Protein AF-A0A1N6II51-F1 (afdb_monomer_lite)

Foldseek 3Di:
DPPVVVLVVLVVVLVVLLVVLVVCVVVVVPVVSVVSVVVSVVSVVVSVVVD

Sequence (51 aa):
MKKITKKNGYQFLSILIFSVAILAVFTGNIIFGYVLIVLGYCFLRKSDLED

Organism: NCBI:txid28230

Secondary structure (DSSP, 8-state):
--SHHHHHHHHHHHHHHHHHHHHHHHTT-HHHHHHHHHHHHHHHHHHHHT-

Radius of gyration: 12.69 Å; chains: 1; bounding box: 25×12×39 Å

Structure (mmCIF, N/CA/C/O backbo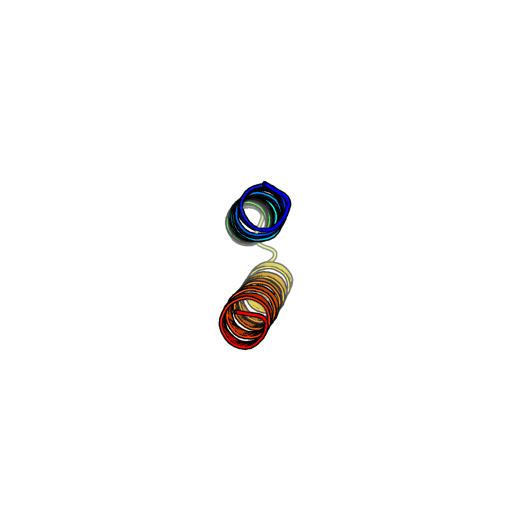ne):
data_AF-A0A1N6II51-F1
#
_entry.id   AF-A0A1N6II51-F1
#
loop_
_atom_site.group_PDB
_atom_site.id
_atom_site.type_symbol
_atom_site.label_atom_id
_atom_site.label_alt_id
_atom_site.label_comp_id
_atom_site.label_asym_id
_atom_site.label_entity_id
_atom_site.label_seq_id
_atom_site.pdbx_PDB_ins_code
_atom_site.Cartn_x
_atom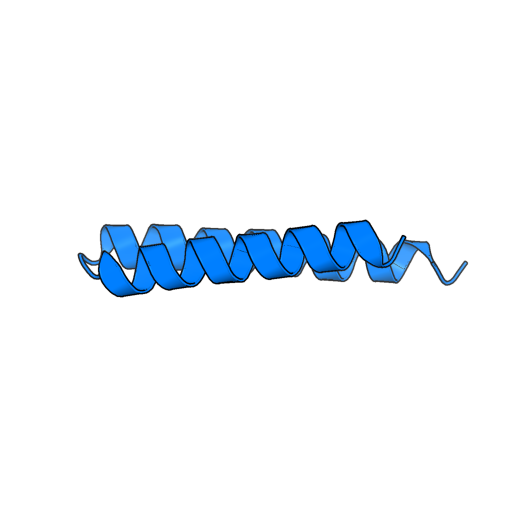_site.Cartn_y
_atom_site.Cartn_z
_atom_site.occupancy
_atom_site.B_iso_or_equiv
_atom_site.auth_seq_id
_atom_site.auth_comp_id
_atom_site.auth_asym_id
_atom_site.auth_atom_id
_atom_site.pdbx_PDB_model_num
ATOM 1 N N . MET A 1 1 ? 15.136 5.562 -27.853 1.00 43.91 1 MET A N 1
ATOM 2 C CA . MET A 1 1 ? 15.254 5.407 -26.382 1.00 43.91 1 MET A CA 1
ATOM 3 C C . MET A 1 1 ? 14.073 6.051 -25.626 1.00 43.91 1 MET A C 1
ATOM 5 O O . MET A 1 1 ? 14.292 6.898 -24.777 1.00 43.91 1 MET A O 1
ATOM 9 N N . LYS A 1 2 ? 12.807 5.687 -25.908 1.00 41.06 2 LYS A N 1
ATOM 10 C CA . LYS A 1 2 ? 11.623 6.261 -25.209 1.00 41.06 2 LYS A CA 1
ATOM 11 C C . LYS A 1 2 ? 10.826 5.260 -24.353 1.00 41.06 2 LYS A C 1
ATOM 13 O O . LYS A 1 2 ? 10.013 5.687 -23.544 1.00 41.06 2 LYS A O 1
ATOM 18 N N . LYS A 1 3 ? 11.061 3.946 -24.490 1.00 41.56 3 LYS A N 1
ATOM 19 C CA . LYS A 1 3 ? 10.326 2.911 -23.731 1.00 41.56 3 LYS A CA 1
ATOM 20 C C . LYS A 1 3 ? 10.840 2.696 -22.295 1.00 41.56 3 LYS A C 1
ATOM 22 O O . LYS A 1 3 ? 10.044 2.383 -21.422 1.00 41.56 3 LYS A O 1
ATOM 27 N N . ILE A 1 4 ? 12.127 2.932 -22.021 1.00 50.09 4 ILE A N 1
ATOM 28 C CA . ILE A 1 4 ? 12.740 2.623 -20.710 1.00 50.09 4 ILE A CA 1
ATOM 29 C C . ILE A 1 4 ? 12.263 3.585 -19.600 1.00 50.09 4 ILE A C 1
ATOM 31 O O . ILE A 1 4 ? 12.092 3.174 -18.458 1.00 50.09 4 ILE A O 1
ATOM 35 N N . THR A 1 5 ? 11.937 4.840 -19.928 1.00 51.50 5 THR A N 1
ATOM 36 C CA . THR A 1 5 ? 11.458 5.825 -18.938 1.00 51.50 5 THR A CA 1
ATOM 37 C C . THR A 1 5 ? 10.048 5.528 -18.412 1.00 51.50 5 THR A C 1
ATOM 39 O O . THR A 1 5 ? 9.758 5.841 -17.261 1.00 51.50 5 THR A O 1
ATOM 42 N N . LYS A 1 6 ? 9.171 4.898 -19.210 1.00 52.28 6 LYS A N 1
ATOM 43 C CA . LYS A 1 6 ? 7.801 4.570 -18.770 1.00 52.28 6 LYS A CA 1
ATOM 44 C C . LYS A 1 6 ? 7.762 3.424 -17.754 1.00 52.28 6 LYS A C 1
ATOM 46 O O . LYS A 1 6 ? 6.994 3.513 -16.802 1.00 52.28 6 LYS A O 1
ATOM 51 N N . LYS A 1 7 ? 8.625 2.410 -17.904 1.00 54.88 7 LYS A N 1
ATOM 52 C CA . LYS A 1 7 ? 8.737 1.290 -16.949 1.00 54.88 7 LYS A CA 1
ATOM 53 C C . LYS A 1 7 ? 9.079 1.760 -15.536 1.00 54.88 7 LYS A C 1
ATOM 55 O O . LYS A 1 7 ? 8.420 1.361 -14.582 1.00 54.88 7 LYS A O 1
ATOM 60 N N . ASN A 1 8 ? 10.035 2.683 -15.412 1.00 60.19 8 ASN A N 1
ATOM 61 C CA . ASN A 1 8 ? 10.452 3.194 -14.105 1.00 60.19 8 ASN A CA 1
ATOM 62 C C . ASN A 1 8 ? 9.353 3.986 -13.388 1.00 60.19 8 ASN A C 1
ATOM 64 O O . ASN A 1 8 ? 9.263 3.905 -12.168 1.00 60.19 8 ASN A O 1
ATOM 68 N N . GLY A 1 9 ? 8.511 4.730 -14.114 1.00 67.62 9 GLY A N 1
ATOM 69 C CA . GLY A 1 9 ? 7.478 5.571 -13.502 1.00 67.62 9 GLY A CA 1
ATOM 70 C C . GLY A 1 9 ? 6.415 4.765 -12.758 1.00 67.62 9 GLY A C 1
ATOM 71 O O . GLY A 1 9 ? 6.098 5.069 -11.610 1.00 67.62 9 GLY A O 1
ATOM 72 N N . TYR A 1 10 ? 5.908 3.701 -13.380 1.00 70.50 10 TYR A N 1
ATOM 73 C CA . TYR A 1 10 ? 4.906 2.843 -12.751 1.00 70.50 10 TYR A CA 1
ATOM 74 C C . TYR A 1 10 ? 5.472 2.016 -11.596 1.00 70.50 10 TYR A C 1
ATOM 76 O O . TYR A 1 10 ? 4.813 1.868 -10.570 1.00 70.50 10 TYR A O 1
ATOM 84 N N . GLN A 1 11 ? 6.711 1.536 -11.720 1.00 70.69 11 GLN A N 1
ATOM 85 C CA . GLN A 1 11 ? 7.385 0.817 -10.638 1.00 70.69 11 GLN A CA 1
ATOM 86 C C . GLN A 1 11 ? 7.566 1.715 -9.406 1.00 70.69 11 GLN A C 1
ATOM 88 O O . GLN A 1 11 ? 7.275 1.301 -8.284 1.00 70.69 11 GLN A O 1
ATOM 93 N N . PHE A 1 12 ? 7.973 2.971 -9.620 1.00 78.31 12 PHE A N 1
ATOM 94 C CA . PHE A 1 12 ? 8.093 3.966 -8.554 1.00 78.31 12 PHE A CA 1
ATOM 95 C C . PHE A 1 12 ? 6.734 4.276 -7.915 1.00 78.31 12 PHE A C 1
ATOM 97 O O . PHE A 1 12 ? 6.625 4.357 -6.692 1.00 78.31 12 PHE A O 1
ATOM 104 N N . LEU A 1 13 ? 5.684 4.390 -8.735 1.00 78.75 13 LEU A N 1
ATOM 105 C CA . LEU A 1 13 ? 4.321 4.637 -8.272 1.00 78.75 13 LEU A CA 1
ATOM 106 C C . LEU A 1 13 ? 3.786 3.472 -7.424 1.00 78.75 13 LEU A C 1
ATOM 108 O O . LEU A 1 13 ? 3.206 3.710 -6.367 1.00 78.75 13 LEU A O 1
ATOM 112 N N . SER A 1 14 ? 4.034 2.220 -7.825 1.00 77.62 14 SER A N 1
ATOM 113 C CA . SER A 1 14 ? 3.669 1.039 -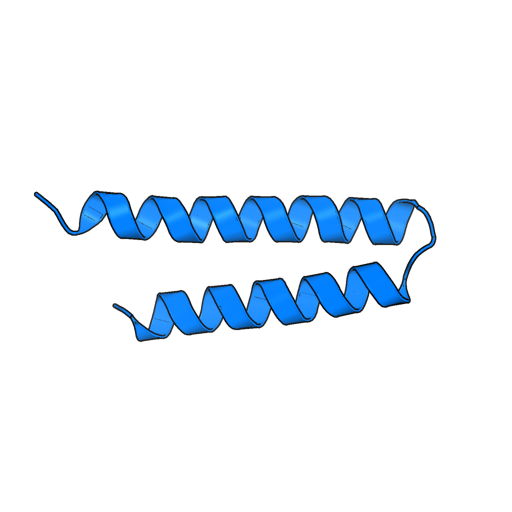7.031 1.00 77.62 14 SER A CA 1
ATOM 114 C C . SER A 1 14 ? 4.373 1.014 -5.676 1.00 77.62 14 SER A C 1
ATOM 116 O O . SER A 1 14 ? 3.713 0.775 -4.667 1.00 77.62 14 SER A O 1
ATOM 118 N N . ILE A 1 15 ? 5.677 1.305 -5.618 1.00 82.88 15 ILE A N 1
ATOM 119 C CA . ILE A 1 15 ? 6.424 1.374 -4.349 1.00 82.88 15 ILE A CA 1
ATOM 120 C C . ILE A 1 15 ? 5.832 2.451 -3.430 1.00 82.88 15 ILE A C 1
ATOM 122 O O . ILE A 1 15 ? 5.667 2.228 -2.230 1.00 82.88 15 ILE A O 1
ATOM 126 N N . LEU A 1 16 ? 5.461 3.602 -3.995 1.00 85.44 16 LEU A N 1
ATOM 127 C CA . LEU A 1 16 ? 4.871 4.711 -3.249 1.00 85.44 16 LEU A CA 1
ATOM 128 C C . LEU A 1 16 ? 3.496 4.329 -2.673 1.00 85.44 16 LEU A C 1
ATOM 130 O O . LEU A 1 16 ? 3.253 4.549 -1.488 1.00 85.44 16 LEU A O 1
ATOM 134 N N . ILE A 1 17 ? 2.635 3.674 -3.461 1.00 85.44 17 ILE A N 1
ATOM 135 C CA . ILE A 1 17 ? 1.324 3.186 -2.999 1.00 85.44 17 ILE A CA 1
ATOM 136 C C . ILE A 1 17 ? 1.480 2.142 -1.886 1.00 85.44 17 ILE A C 1
ATOM 138 O O . ILE A 1 17 ? 0.787 2.226 -0.873 1.00 85.44 17 ILE A O 1
ATOM 142 N N . PHE A 1 18 ? 2.411 1.195 -2.031 1.00 83.56 18 PHE A N 1
ATOM 143 C CA . PHE A 1 18 ? 2.677 0.194 -0.995 1.00 83.56 18 PHE A CA 1
ATOM 144 C C . PHE A 1 18 ? 3.194 0.823 0.303 1.00 83.56 18 PHE A C 1
ATOM 146 O O . PHE A 1 18 ? 2.770 0.421 1.385 1.00 83.56 18 PHE A O 1
ATOM 153 N N . SER A 1 19 ? 4.050 1.842 0.213 1.00 86.38 19 SER A N 1
ATOM 154 C CA . SER A 1 19 ? 4.549 2.568 1.386 1.00 86.38 19 SER A CA 1
ATOM 155 C C . SER A 1 19 ? 3.413 3.249 2.163 1.00 86.38 19 SER A C 1
ATOM 157 O O . SER A 1 19 ? 3.300 3.088 3.380 1.00 86.38 19 SER A O 1
ATOM 159 N N . VAL A 1 20 ? 2.499 3.931 1.461 1.00 86.81 20 VAL A N 1
ATOM 160 C CA . VAL A 1 20 ? 1.330 4.571 2.090 1.00 86.81 20 VAL A CA 1
ATOM 161 C C . VAL A 1 20 ? 0.355 3.529 2.645 1.00 86.81 20 VAL A C 1
ATOM 163 O O . VAL A 1 20 ? -0.217 3.741 3.713 1.00 86.81 20 VAL A O 1
ATOM 166 N N . ALA A 1 21 ? 0.196 2.381 1.980 1.00 84.69 21 ALA A N 1
ATOM 167 C CA . ALA A 1 21 ? -0.638 1.287 2.473 1.00 84.69 21 ALA A CA 1
ATOM 168 C C . ALA A 1 21 ? -0.138 0.757 3.826 1.00 84.69 21 ALA A C 1
ATOM 170 O O . ALA A 1 21 ? -0.925 0.616 4.762 1.00 84.69 21 ALA A O 1
ATOM 171 N N . ILE A 1 22 ? 1.174 0.522 3.950 1.00 85.69 22 ILE A N 1
ATOM 172 C CA . ILE A 1 22 ? 1.805 0.067 5.198 1.00 85.69 22 ILE A CA 1
ATOM 173 C C . ILE A 1 22 ? 1.618 1.115 6.296 1.00 85.69 22 ILE A C 1
ATOM 175 O O . ILE A 1 22 ? 1.216 0.769 7.406 1.00 85.69 22 ILE A O 1
ATOM 179 N N . LEU A 1 23 ? 1.831 2.397 5.981 1.00 88.50 23 LEU A N 1
ATOM 180 C CA . LEU A 1 23 ? 1.641 3.494 6.930 1.00 88.50 23 LEU A CA 1
ATOM 181 C C . LEU A 1 23 ? 0.179 3.596 7.404 1.00 88.50 23 LEU A C 1
ATOM 183 O O . LEU A 1 23 ? -0.074 3.812 8.589 1.00 88.50 23 LEU A O 1
ATOM 187 N N . ALA A 1 24 ? -0.788 3.383 6.508 1.00 87.00 24 ALA A N 1
ATOM 188 C CA . ALA A 1 24 ? -2.213 3.396 6.832 1.00 87.00 24 ALA A CA 1
ATOM 189 C C . ALA A 1 24 ? -2.611 2.240 7.764 1.00 87.00 24 ALA A C 1
ATOM 191 O O . ALA A 1 24 ? -3.347 2.462 8.727 1.00 87.00 24 ALA A O 1
ATOM 192 N N . VAL A 1 25 ? -2.077 1.034 7.531 1.00 84.69 25 VAL A N 1
ATOM 193 C CA . VAL A 1 25 ? -2.246 -0.112 8.440 1.00 84.69 25 VAL A CA 1
ATOM 194 C C . VAL A 1 25 ? -1.620 0.187 9.803 1.00 84.69 25 VAL A C 1
ATOM 196 O O . VAL A 1 25 ? -2.256 -0.054 10.827 1.00 84.69 25 VAL A O 1
ATOM 199 N N . PHE A 1 26 ? -0.421 0.778 9.827 1.00 85.94 26 PHE A N 1
ATOM 200 C CA . PHE A 1 26 ? 0.275 1.147 11.064 1.00 85.94 26 PHE A CA 1
ATOM 201 C C . PHE A 1 26 ? -0.475 2.212 11.875 1.00 85.94 26 PHE A C 1
ATOM 203 O O . PHE A 1 26 ? -0.468 2.191 13.101 1.00 85.94 26 PHE A O 1
ATOM 210 N N . THR A 1 27 ? -1.175 3.114 11.186 1.00 87.38 27 THR A N 1
ATOM 211 C CA . THR A 1 27 ? -2.025 4.151 11.794 1.00 87.38 27 THR A CA 1
ATOM 212 C C . THR A 1 27 ? -3.362 3.585 12.308 1.00 87.38 27 THR A C 1
ATOM 214 O O . THR A 1 27 ? -4.189 4.322 12.834 1.00 87.38 27 THR A O 1
ATOM 217 N N . GLY A 1 28 ? -3.613 2.278 12.157 1.00 86.31 28 GLY A N 1
ATOM 218 C CA . GLY A 1 28 ? -4.859 1.627 12.573 1.00 86.31 28 GLY A CA 1
ATOM 219 C C . GLY A 1 28 ? -6.012 1.784 11.575 1.00 86.31 28 GLY A C 1
ATOM 220 O O . GLY A 1 28 ? -7.104 1.267 11.803 1.00 86.31 28 GLY A O 1
ATOM 221 N N . ASN A 1 29 ? -5.781 2.430 10.429 1.00 85.06 29 ASN A N 1
ATOM 222 C CA . ASN A 1 29 ? -6.755 2.549 9.345 1.00 85.06 29 ASN A CA 1
ATOM 223 C C . ASN A 1 29 ? -6.669 1.333 8.411 1.00 85.06 29 ASN A C 1
ATOM 225 O O . ASN A 1 29 ? -6.298 1.437 7.241 1.00 85.06 29 ASN A O 1
ATOM 229 N N . ILE A 1 30 ? -7.031 0.160 8.938 1.00 83.31 30 ILE A N 1
ATOM 230 C CA . ILE A 1 30 ? -6.904 -1.127 8.233 1.00 83.31 30 ILE A CA 1
ATOM 231 C C . ILE A 1 30 ? -7.746 -1.159 6.948 1.00 83.31 30 ILE A C 1
ATOM 233 O O . ILE A 1 30 ? -7.280 -1.662 5.928 1.00 83.31 30 ILE A O 1
ATOM 237 N N . ILE A 1 31 ? -8.943 -0.560 6.962 1.00 87.12 31 ILE A N 1
ATOM 238 C CA . ILE A 1 31 ? -9.811 -0.445 5.776 1.00 87.12 31 ILE A CA 1
ATOM 239 C C . ILE A 1 31 ? -9.099 0.343 4.671 1.00 87.12 31 ILE A C 1
ATOM 241 O O . ILE A 1 31 ? -9.042 -0.101 3.526 1.00 87.12 31 ILE A O 1
ATOM 245 N N . PHE A 1 32 ? -8.509 1.488 5.020 1.00 83.31 32 PHE A N 1
ATOM 246 C CA . PHE A 1 32 ? -7.798 2.332 4.063 1.00 83.31 32 PHE A CA 1
ATOM 247 C C . PHE A 1 32 ? -6.542 1.632 3.529 1.00 83.31 32 PHE A C 1
ATOM 249 O O . PHE A 1 32 ? -6.299 1.636 2.325 1.00 83.31 32 PHE A O 1
ATOM 256 N N . GLY A 1 33 ? -5.795 0.948 4.402 1.00 85.44 33 GLY A N 1
ATOM 257 C CA . GLY A 1 33 ? -4.651 0.124 4.014 1.00 85.44 33 GLY A CA 1
ATOM 258 C C . GLY A 1 33 ? -5.017 -0.963 3.001 1.00 85.44 33 GLY A C 1
ATOM 259 O O . GLY A 1 33 ? -4.359 -1.087 1.971 1.00 85.44 33 GLY A O 1
ATOM 260 N N . TYR A 1 34 ? -6.109 -1.698 3.232 1.00 84.25 34 TYR A N 1
ATOM 261 C CA . TYR A 1 34 ? -6.591 -2.723 2.300 1.00 84.25 34 TYR A CA 1
ATOM 262 C C . TYR A 1 34 ? -7.023 -2.143 0.950 1.00 84.25 34 TYR A C 1
ATOM 264 O O . TYR A 1 34 ? -6.670 -2.697 -0.093 1.00 84.25 34 TYR A O 1
ATOM 272 N N . VAL A 1 35 ? -7.740 -1.014 0.948 1.00 86.75 35 VAL A N 1
ATOM 273 C CA . VAL A 1 35 ? -8.123 -0.320 -0.292 1.00 86.75 35 VAL A CA 1
ATOM 274 C C . VAL A 1 35 ? -6.879 0.069 -1.088 1.00 86.75 35 VAL A C 1
ATOM 276 O O . VAL A 1 35 ? -6.835 -0.172 -2.293 1.00 86.75 35 VAL A O 1
ATOM 279 N N . LEU A 1 36 ? -5.843 0.593 -0.427 1.00 85.88 36 LEU A N 1
ATOM 280 C CA . LEU A 1 36 ? -4.583 0.953 -1.078 1.00 85.88 36 LEU A CA 1
ATOM 281 C C . LEU A 1 36 ? -3.821 -0.256 -1.631 1.00 85.88 36 LEU A C 1
ATOM 283 O O . LEU A 1 36 ? -3.252 -0.147 -2.715 1.00 85.88 36 LEU A O 1
ATOM 287 N N . ILE A 1 37 ? -3.833 -1.406 -0.947 1.00 85.31 37 ILE A N 1
ATOM 288 C CA . ILE A 1 37 ? -3.223 -2.646 -1.461 1.00 85.31 37 ILE A CA 1
ATOM 289 C C .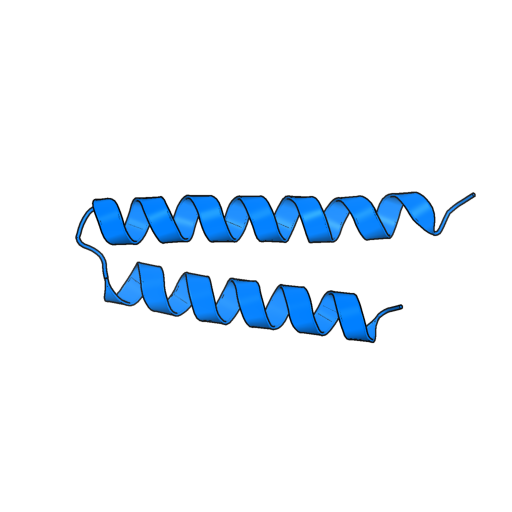 ILE A 1 37 ? -3.908 -3.078 -2.763 1.00 85.31 37 ILE A C 1
ATOM 291 O O . ILE A 1 37 ? -3.230 -3.368 -3.750 1.00 85.31 37 ILE A O 1
ATOM 295 N N . VAL A 1 38 ? -5.2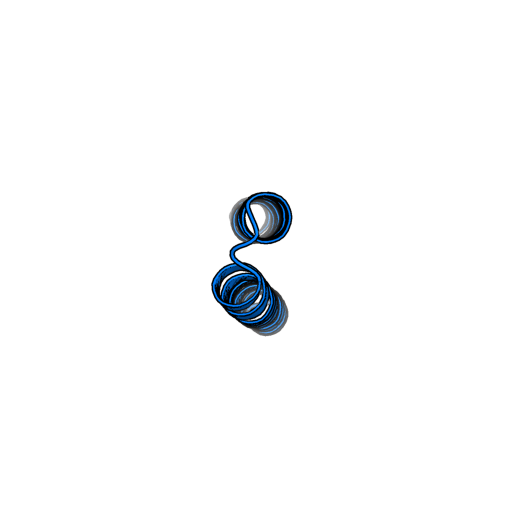45 -3.072 -2.799 1.00 85.75 38 VAL A N 1
ATOM 296 C CA . VAL A 1 38 ? -6.013 -3.416 -4.008 1.00 85.75 38 VAL A CA 1
ATOM 297 C C . VAL A 1 38 ? -5.729 -2.423 -5.138 1.00 85.75 38 VAL A C 1
ATOM 299 O O . VAL A 1 38 ? -5.528 -2.825 -6.284 1.00 85.75 38 VAL A O 1
ATOM 302 N N . LEU A 1 39 ? -5.650 -1.129 -4.819 1.00 83.50 39 LEU A N 1
ATOM 303 C CA . LEU A 1 39 ? -5.329 -0.071 -5.779 1.00 83.50 39 LEU A CA 1
ATOM 304 C C . LEU A 1 39 ? -3.915 -0.241 -6.355 1.00 83.50 39 LEU A C 1
ATOM 306 O O . LEU A 1 39 ? -3.736 -0.180 -7.572 1.00 83.50 39 LEU A O 1
ATOM 310 N N . GLY A 1 40 ? -2.931 -0.532 -5.501 1.00 83.06 40 GLY A N 1
ATOM 311 C CA . GLY A 1 40 ? -1.555 -0.826 -5.899 1.00 83.06 40 GLY A CA 1
ATOM 312 C C . G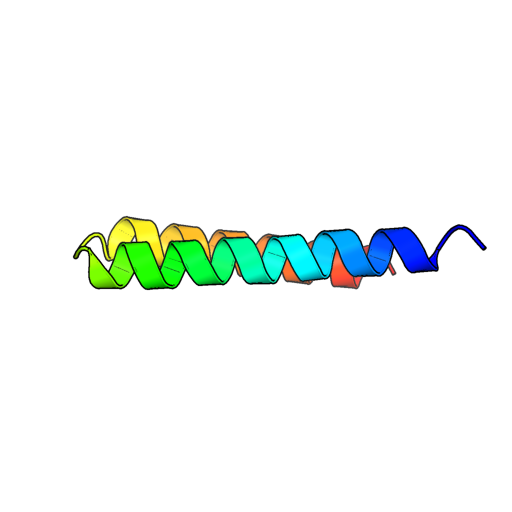LY A 1 40 ? -1.452 -2.060 -6.796 1.00 83.06 40 GLY A C 1
ATOM 313 O O . GLY A 1 40 ? -0.736 -2.026 -7.795 1.00 83.06 40 GLY A O 1
ATOM 314 N N . TYR A 1 41 ? -2.218 -3.115 -6.502 1.00 81.19 41 TYR A N 1
ATOM 315 C CA . TYR A 1 41 ? -2.270 -4.328 -7.322 1.00 81.19 41 TYR A CA 1
ATOM 316 C C . TYR A 1 41 ? -2.920 -4.081 -8.691 1.00 81.19 41 TYR A C 1
ATOM 318 O O . TYR A 1 41 ? -2.429 -4.558 -9.715 1.00 81.19 41 TYR A O 1
ATOM 326 N N . CYS A 1 42 ? -3.991 -3.284 -8.737 1.00 81.31 42 CYS A N 1
ATOM 327 C CA . CYS A 1 42 ? -4.620 -2.857 -9.987 1.00 81.31 42 CYS A CA 1
ATOM 328 C C . CYS A 1 42 ? -3.660 -2.056 -10.875 1.00 81.31 42 CYS A C 1
ATOM 330 O O . CYS A 1 42 ? -3.621 -2.286 -12.083 1.00 81.31 42 CYS A O 1
ATOM 332 N N . PHE A 1 43 ? -2.878 -1.143 -10.291 1.00 75.31 43 PHE A N 1
ATOM 333 C CA . PHE A 1 43 ? -1.855 -0.393 -11.023 1.00 75.31 43 PHE A CA 1
ATOM 334 C C . PHE A 1 43 ? -0.743 -1.302 -11.542 1.00 75.31 43 PHE A C 1
ATOM 336 O O . PHE A 1 43 ? -0.395 -1.206 -12.716 1.00 75.31 43 PHE A O 1
ATOM 343 N N . LEU A 1 44 ? -0.256 -2.228 -10.711 1.00 74.75 44 LEU A N 1
ATOM 344 C CA . LEU A 1 44 ? 0.785 -3.175 -11.102 1.00 74.75 44 LEU A CA 1
ATOM 345 C C . LEU A 1 44 ? 0.331 -4.049 -12.281 1.00 74.75 44 LEU A C 1
ATOM 347 O O . LEU A 1 44 ? 1.053 -4.184 -13.264 1.00 74.75 44 LEU A O 1
ATOM 351 N N . ARG A 1 45 ? -0.907 -4.562 -12.234 1.00 76.12 45 ARG A N 1
ATOM 352 C CA . ARG A 1 45 ? -1.483 -5.369 -13.321 1.00 76.12 45 ARG A CA 1
ATOM 353 C C . ARG A 1 45 ? -1.732 -4.565 -14.595 1.00 76.12 45 ARG A C 1
ATOM 355 O O . ARG A 1 45 ? -1.619 -5.111 -15.685 1.00 76.12 45 ARG A O 1
ATOM 362 N N . LYS A 1 46 ? -2.078 -3.279 -14.475 1.00 70.88 46 LYS A N 1
ATOM 363 C CA . LYS A 1 46 ? -2.194 -2.384 -15.634 1.00 70.88 46 LYS A CA 1
ATOM 364 C C . LYS A 1 46 ? -0.844 -2.141 -16.296 1.00 70.88 46 LYS A C 1
ATOM 366 O O . LYS A 1 46 ? -0.784 -2.157 -17.515 1.00 70.88 46 LYS A O 1
ATOM 371 N N . SER A 1 47 ? 0.212 -1.937 -15.512 1.00 66.69 47 SER A N 1
ATOM 372 C CA . SER A 1 47 ? 1.559 -1.755 -16.056 1.00 66.69 47 SER A CA 1
ATOM 373 C C . SER A 1 47 ? 2.087 -2.999 -16.750 1.00 66.69 47 SER A C 1
ATOM 375 O O . SER A 1 47 ? 2.733 -2.858 -17.777 1.00 66.69 47 SER A O 1
ATOM 377 N N . ASP A 1 48 ? 1.773 -4.187 -16.232 1.00 65.56 48 ASP A N 1
ATOM 378 C CA . ASP A 1 48 ? 2.146 -5.465 -16.852 1.00 65.56 48 ASP A CA 1
ATOM 379 C C . ASP A 1 48 ? 1.419 -5.698 -18.194 1.00 65.56 48 ASP A C 1
ATOM 381 O O . ASP A 1 48 ? 1.988 -6.241 -19.132 1.00 65.56 48 ASP A O 1
ATOM 385 N N . LEU A 1 49 ? 0.173 -5.218 -18.316 1.00 62.25 49 LEU A N 1
ATOM 386 C CA . LEU A 1 49 ? -0.631 -5.276 -19.548 1.00 62.25 49 LEU A CA 1
ATOM 387 C C . LEU A 1 49 ? -0.246 -4.229 -20.609 1.00 62.25 49 LEU A C 1
ATOM 389 O O . LEU A 1 49 ? -0.657 -4.361 -21.760 1.00 62.25 49 LEU A O 1
ATOM 393 N N . GLU A 1 50 ? 0.463 -3.164 -20.227 1.00 55.72 50 GLU A N 1
ATOM 394 C CA . GLU A 1 50 ? 0.879 -2.076 -21.129 1.00 55.72 50 GLU A CA 1
ATOM 395 C C . GLU A 1 50 ? 2.241 -2.350 -21.812 1.00 55.72 50 GLU A C 1
ATOM 397 O O . GLU A 1 50 ? 2.717 -1.498 -22.573 1.00 55.72 50 GLU A O 1
ATOM 402 N N . ASP A 1 51 ? 2.857 -3.513 -21.548 1.00 47.62 51 ASP A N 1
ATOM 403 C CA . ASP A 1 51 ? 4.157 -3.963 -22.081 1.00 47.62 51 ASP A CA 1
ATOM 404 C C . ASP A 1 51 ? 4.070 -4.766 -23.394 1.00 47.62 51 ASP A C 1
ATOM 406 O O . ASP A 1 51 ? 3.255 -5.711 -23.486 1.00 47.62 51 ASP A O 1
#

pLDDT: mean 74.82, std 14.04, range [41.06, 88.5]